Protein AF-A0AAJ2NTE1-F1 (afdb_monomer)

Structure (mmCIF, N/CA/C/O backbone):
data_AF-A0AAJ2NTE1-F1
#
_entry.id   AF-A0AAJ2NTE1-F1
#
loop_
_atom_site.group_PDB
_atom_site.id
_atom_site.type_symbol
_atom_site.label_atom_id
_atom_site.label_alt_id
_atom_site.label_comp_id
_atom_site.label_asym_id
_atom_site.label_entity_id
_atom_site.label_seq_id
_atom_site.pdbx_PDB_ins_code
_atom_site.Cartn_x
_atom_site.Cartn_y
_atom_site.Cartn_z
_atom_site.occupancy
_atom_site.B_iso_or_equiv
_atom_site.auth_seq_id
_atom_site.auth_comp_id
_atom_site.auth_asym_id
_atom_site.auth_atom_id
_atom_site.pdbx_PDB_model_num
ATOM 1 N N . PRO A 1 1 ? 3.882 5.492 -11.656 1.00 68.38 1 PRO A N 1
ATOM 2 C CA . PRO A 1 1 ? 3.237 6.382 -10.665 1.00 68.38 1 PRO A CA 1
ATOM 3 C C . PRO A 1 1 ? 3.029 5.577 -9.387 1.00 68.38 1 PRO A C 1
ATOM 5 O O . PRO A 1 1 ? 2.620 4.421 -9.471 1.00 68.38 1 PRO A O 1
ATOM 8 N N . LEU A 1 2 ? 3.390 6.145 -8.247 1.00 75.12 2 LEU A N 1
ATOM 9 C CA . LEU A 1 2 ? 3.124 5.593 -6.927 1.00 75.12 2 LEU A CA 1
ATOM 10 C C . LEU A 1 2 ? 2.120 6.527 -6.257 1.00 75.12 2 LEU A C 1
ATOM 12 O O . LEU A 1 2 ? 2.389 7.720 -6.173 1.00 75.12 2 LEU A O 1
ATOM 16 N N . GLY A 1 3 ? 0.995 5.980 -5.813 1.00 83.06 3 GLY A N 1
ATOM 17 C CA . GLY A 1 3 ? -0.028 6.699 -5.065 1.00 83.06 3 GLY A CA 1
ATOM 18 C C . GLY A 1 3 ? -0.266 6.007 -3.732 1.00 83.06 3 GLY A C 1
ATOM 19 O O . GLY A 1 3 ? -0.342 4.778 -3.686 1.00 83.06 3 GLY A O 1
ATOM 20 N N . ILE A 1 4 ? -0.350 6.785 -2.664 1.00 86.75 4 ILE A N 1
ATOM 21 C CA . ILE A 1 4 ? -0.753 6.348 -1.328 1.00 86.75 4 ILE A CA 1
ATOM 22 C C . ILE A 1 4 ? -1.820 7.335 -0.871 1.00 86.75 4 IL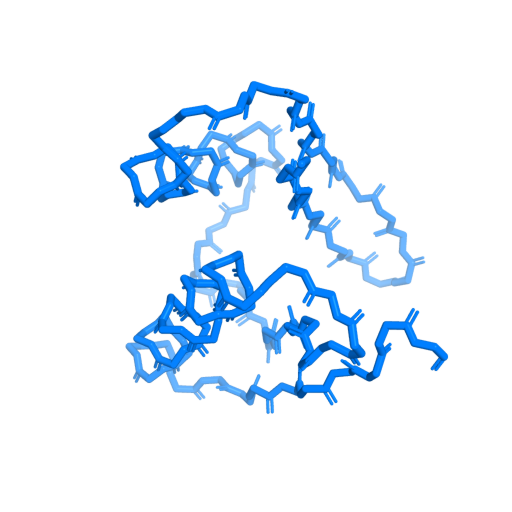E A C 1
ATOM 24 O O . ILE A 1 4 ? -1.660 8.532 -1.078 1.00 86.75 4 ILE A O 1
ATOM 28 N N . ALA A 1 5 ? -2.892 6.849 -0.263 1.00 88.25 5 ALA A N 1
ATOM 29 C CA . ALA A 1 5 ? -3.925 7.697 0.310 1.00 88.25 5 ALA A CA 1
ATOM 30 C C . ALA A 1 5 ? -4.296 7.175 1.695 1.00 88.25 5 ALA A C 1
ATOM 32 O O . ALA A 1 5 ? -4.310 5.962 1.923 1.00 88.25 5 ALA A O 1
ATOM 33 N N . LEU A 1 6 ? -4.590 8.099 2.601 1.00 88.00 6 LEU A N 1
ATOM 34 C CA . LEU A 1 6 ? -5.118 7.822 3.922 1.00 88.00 6 LEU A CA 1
ATOM 35 C C . LEU A 1 6 ? -6.588 8.241 3.935 1.00 88.00 6 LEU A C 1
ATOM 37 O O . LEU A 1 6 ? -6.921 9.386 3.629 1.00 88.00 6 LEU A O 1
ATOM 41 N N . LEU A 1 7 ? -7.461 7.286 4.251 1.00 88.38 7 LEU A N 1
ATOM 42 C CA . LEU A 1 7 ? -8.899 7.501 4.330 1.00 88.38 7 LEU A CA 1
ATOM 43 C C . LEU A 1 7 ? -9.365 7.405 5.779 1.00 88.38 7 LEU A C 1
ATOM 45 O O . LEU A 1 7 ? -9.021 6.457 6.486 1.00 88.38 7 LEU A O 1
ATOM 49 N N . GLU A 1 8 ? -10.214 8.341 6.182 1.00 86.56 8 GLU A N 1
ATOM 50 C CA . GLU A 1 8 ? -10.892 8.355 7.471 1.00 86.56 8 GLU A CA 1
ATOM 51 C C . GLU A 1 8 ? -12.384 8.613 7.250 1.00 86.56 8 GLU A C 1
ATOM 53 O O . GLU A 1 8 ? -12.761 9.614 6.650 1.00 86.56 8 GLU A O 1
ATOM 58 N N . LYS A 1 9 ? -13.245 7.699 7.726 1.00 79.62 9 LYS A N 1
ATOM 59 C CA . LYS A 1 9 ? -14.717 7.836 7.674 1.00 79.62 9 LYS A CA 1
ATOM 60 C C . LYS A 1 9 ? -15.251 8.280 6.298 1.00 79.62 9 LYS A C 1
ATOM 62 O O . LYS A 1 9 ? -16.139 9.122 6.226 1.00 79.62 9 LYS A O 1
ATOM 67 N N . ASP A 1 10 ? -14.708 7.692 5.231 1.00 80.31 10 ASP A N 1
ATOM 68 C CA . ASP A 1 10 ? -15.079 7.955 3.829 1.00 80.31 10 ASP A CA 1
ATOM 69 C C . ASP A 1 10 ? -14.537 9.265 3.217 1.00 80.31 10 ASP A C 1
ATOM 71 O O . ASP A 1 10 ? -14.839 9.588 2.070 1.00 80.31 10 ASP A O 1
ATOM 75 N N . GLN A 1 11 ? -13.674 9.996 3.931 1.00 85.00 11 GLN A N 1
ATOM 76 C CA . GLN A 1 11 ? -12.917 11.128 3.388 1.00 85.00 11 GLN A CA 1
ATOM 77 C C . GLN A 1 11 ? -11.437 10.794 3.233 1.00 85.00 11 GLN A C 1
ATOM 79 O O . GLN A 1 11 ? -10.830 10.148 4.086 1.00 85.00 11 GLN A O 1
ATOM 84 N N . VAL A 1 12 ? -10.838 11.273 2.143 1.00 87.88 12 VAL A N 1
ATOM 85 C CA . VAL A 1 12 ? -9.385 11.246 1.957 1.00 87.88 12 VAL A CA 1
ATOM 86 C C . VAL A 1 12 ? -8.795 12.387 2.781 1.00 87.88 12 VAL A C 1
ATOM 88 O O . VAL A 1 12 ? -8.959 13.552 2.430 1.00 87.88 12 VAL A O 1
ATOM 91 N N . ILE A 1 13 ? -8.131 12.049 3.886 1.00 89.44 13 ILE A N 1
ATOM 92 C CA . ILE A 1 13 ? -7.482 13.028 4.774 1.00 89.44 13 ILE A CA 1
ATOM 93 C C . ILE A 1 13 ? -6.073 13.394 4.307 1.00 89.44 13 ILE A C 1
ATOM 95 O O . ILE A 1 13 ? -5.540 14.431 4.690 1.00 89.44 13 ILE A O 1
ATOM 99 N N . GLY A 1 14 ? -5.486 12.570 3.442 1.00 86.88 14 GLY A N 1
ATOM 100 C CA . GLY A 1 14 ? -4.220 12.869 2.801 1.00 86.88 14 GLY A CA 1
ATOM 101 C C . GLY A 1 14 ? -3.950 11.925 1.644 1.00 86.88 14 GLY A C 1
ATOM 102 O O . GLY A 1 14 ? -4.296 10.743 1.686 1.00 86.88 14 GLY A O 1
ATOM 103 N N . GLU A 1 15 ? -3.283 12.436 0.619 1.00 87.81 15 GLU A N 1
ATOM 104 C CA . GLU A 1 15 ? -2.768 11.628 -0.474 1.00 87.81 15 GLU A CA 1
ATOM 105 C C . GLU A 1 15 ? -1.349 12.042 -0.846 1.00 87.81 15 GLU A C 1
ATOM 107 O O . GLU A 1 15 ? -0.958 13.206 -0.783 1.00 87.81 15 GLU A O 1
ATOM 112 N N . TYR A 1 16 ? -0.566 11.054 -1.250 1.00 84.81 16 TYR A N 1
ATOM 113 C CA . TYR A 1 16 ? 0.777 11.226 -1.754 1.00 84.81 16 TYR A CA 1
ATOM 114 C C . TYR A 1 16 ? 0.885 10.539 -3.106 1.00 84.81 16 TYR A C 1
ATOM 116 O O . TYR A 1 16 ? 0.861 9.309 -3.204 1.00 84.81 16 TYR A O 1
ATOM 124 N N . ILE A 1 17 ? 1.036 11.34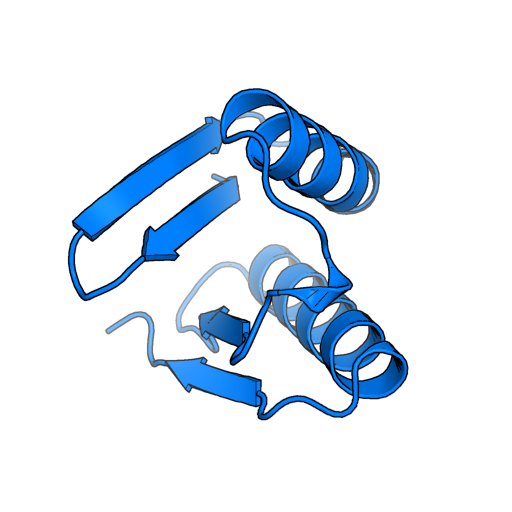0 -4.159 1.00 83.50 17 ILE A N 1
ATOM 125 C CA . ILE A 1 17 ? 1.177 10.859 -5.530 1.00 83.50 17 ILE A CA 1
ATOM 126 C C . ILE A 1 17 ? 2.538 11.292 -6.061 1.00 83.50 17 ILE A C 1
ATOM 128 O O . ILE A 1 17 ? 2.879 12.471 -6.096 1.00 83.50 17 ILE A O 1
ATOM 132 N N . THR A 1 18 ? 3.324 10.328 -6.530 1.00 78.88 18 THR A N 1
ATOM 133 C CA . THR A 1 18 ? 4.599 10.592 -7.191 1.00 78.88 18 THR A CA 1
ATOM 134 C C . THR A 1 18 ? 4.690 9.905 -8.548 1.00 78.88 18 THR A C 1
ATOM 136 O O . THR A 1 18 ? 4.441 8.708 -8.711 1.00 78.88 18 THR A O 1
ATOM 139 N N . ASN A 1 19 ? 5.105 10.675 -9.552 1.00 73.62 19 ASN A N 1
ATOM 140 C CA . ASN A 1 19 ? 5.302 10.205 -10.925 1.00 73.62 19 ASN A CA 1
ATOM 141 C C . ASN A 1 19 ? 6.747 9.779 -11.220 1.00 73.62 19 ASN A C 1
ATOM 143 O O . ASN A 1 19 ? 7.090 9.465 -12.361 1.00 73.62 19 ASN A O 1
ATOM 147 N N . LEU A 1 20 ? 7.602 9.727 -10.197 1.00 68.31 20 LEU A N 1
ATOM 148 C CA . LEU A 1 20 ? 8.995 9.318 -10.344 1.00 68.31 20 LEU A CA 1
ATOM 149 C C . LEU A 1 20 ? 9.087 7.855 -10.788 1.00 68.31 20 LEU A C 1
ATOM 151 O O . LEU A 1 20 ? 8.545 6.976 -10.139 1.00 68.31 20 LEU A O 1
ATOM 155 N N . LYS A 1 21 ? 9.808 7.575 -11.878 1.00 59.53 21 LYS A N 1
ATOM 156 C CA . LYS A 1 21 ? 9.928 6.224 -12.468 1.00 59.53 21 LYS A CA 1
ATOM 157 C C . LYS A 1 21 ? 10.897 5.277 -11.729 1.00 59.53 21 LYS A C 1
ATOM 159 O O . LYS A 1 21 ? 11.060 4.139 -12.158 1.00 59.53 21 LYS A O 1
ATOM 164 N N . LYS A 1 22 ? 11.584 5.724 -10.667 1.00 61.75 22 LYS A N 1
ATOM 165 C CA . LYS A 1 22 ? 12.654 4.969 -9.978 1.00 61.75 22 LYS A CA 1
ATOM 166 C C . LYS A 1 22 ? 12.476 4.972 -8.452 1.00 61.75 22 LYS A C 1
ATOM 168 O O . LYS A 1 22 ? 11.986 5.943 -7.883 1.00 61.75 22 LYS A O 1
ATOM 173 N N . ASN A 1 23 ? 12.938 3.901 -7.800 1.00 64.12 23 ASN A N 1
ATOM 174 C CA . ASN A 1 23 ? 13.035 3.725 -6.337 1.00 64.12 23 ASN A CA 1
ATOM 175 C C . ASN A 1 23 ? 11.703 3.660 -5.562 1.00 64.12 23 ASN A C 1
ATOM 177 O O . ASN A 1 23 ? 11.653 4.023 -4.387 1.00 64.12 23 ASN A O 1
ATOM 181 N N . HIS A 1 24 ? 10.631 3.157 -6.181 1.00 66.31 24 HIS A N 1
ATOM 182 C CA . HIS A 1 24 ? 9.333 2.986 -5.513 1.00 66.31 24 HIS A CA 1
ATOM 183 C C . HIS A 1 24 ? 9.395 2.123 -4.243 1.00 66.31 24 HIS A C 1
ATOM 185 O O . HIS A 1 24 ? 8.717 2.436 -3.271 1.00 66.31 24 HIS A O 1
ATOM 191 N N . SER A 1 25 ? 10.231 1.080 -4.224 1.00 65.56 25 SER A N 1
ATOM 192 C CA . SER A 1 25 ? 10.377 0.175 -3.076 1.00 65.56 25 SER A CA 1
ATOM 193 C C . SER A 1 25 ? 10.931 0.862 -1.826 1.00 65.56 25 SER A C 1
ATOM 195 O O . SER A 1 25 ? 10.494 0.561 -0.724 1.00 65.56 25 SER A O 1
ATOM 197 N N . ILE A 1 26 ? 11.865 1.801 -1.996 1.00 71.25 26 ILE A N 1
ATOM 198 C CA . ILE A 1 26 ? 12.540 2.485 -0.882 1.00 71.25 26 ILE A CA 1
ATOM 199 C C . ILE A 1 26 ? 11.717 3.688 -0.406 1.00 71.25 26 ILE A C 1
ATOM 201 O O . ILE A 1 26 ? 11.767 4.052 0.762 1.00 71.25 26 ILE A O 1
ATOM 205 N N . ARG A 1 27 ? 10.945 4.309 -1.305 1.00 76.88 27 ARG A N 1
ATOM 206 C CA . ARG A 1 27 ? 10.182 5.530 -1.007 1.00 76.88 27 ARG A CA 1
ATOM 207 C C . ARG A 1 27 ? 8.803 5.276 -0.409 1.00 76.88 27 ARG A C 1
ATOM 209 O O . ARG A 1 27 ? 8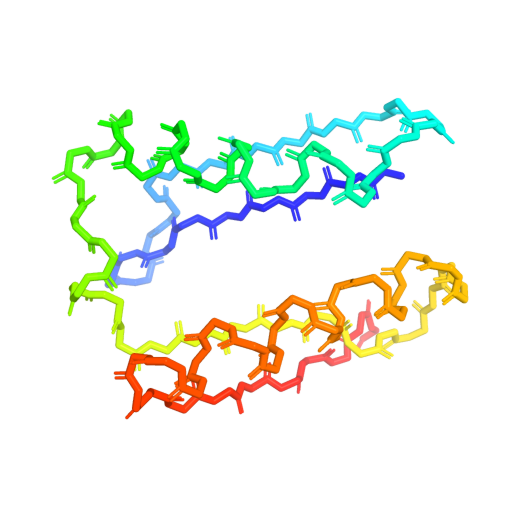.286 6.179 0.234 1.00 76.88 27 ARG A O 1
ATOM 216 N N . ILE A 1 28 ? 8.220 4.089 -0.597 1.00 79.69 28 ILE A N 1
ATOM 217 C CA . ILE A 1 28 ? 6.866 3.800 -0.103 1.00 79.69 28 ILE A CA 1
ATOM 218 C C . ILE A 1 28 ? 6.776 3.944 1.417 1.00 79.69 28 ILE A C 1
ATOM 220 O O . ILE A 1 28 ? 5.880 4.620 1.899 1.00 79.69 28 ILE A O 1
ATOM 224 N N . MET A 1 29 ? 7.699 3.333 2.164 1.00 82.56 29 MET A N 1
ATOM 225 C CA . MET A 1 29 ? 7.615 3.298 3.626 1.00 82.56 29 MET A CA 1
ATOM 226 C C . MET A 1 29 ? 7.806 4.694 4.238 1.00 82.56 29 MET A C 1
ATOM 228 O O . MET A 1 29 ? 6.957 5.088 5.035 1.00 82.56 29 MET A O 1
ATOM 232 N N . PRO A 1 30 ? 8.820 5.487 3.824 1.00 85.62 30 PRO A N 1
ATOM 233 C CA . PRO A 1 30 ? 8.924 6.882 4.237 1.00 85.62 30 PRO A CA 1
ATOM 234 C C . PRO A 1 30 ? 7.704 7.713 3.840 1.00 85.62 30 PRO A C 1
ATOM 236 O O . PRO A 1 30 ? 7.232 8.494 4.649 1.00 85.62 30 PRO A O 1
ATOM 239 N N . ALA A 1 31 ? 7.156 7.529 2.633 1.00 84.88 31 ALA A N 1
ATOM 240 C CA . ALA A 1 31 ? 5.979 8.278 2.196 1.00 84.88 31 ALA A CA 1
ATOM 241 C C . ALA A 1 31 ? 4.733 7.951 3.031 1.00 84.88 31 ALA A C 1
ATOM 243 O O . ALA A 1 31 ? 3.986 8.861 3.367 1.00 84.88 31 ALA A O 1
ATOM 244 N N . ILE A 1 32 ? 4.529 6.681 3.408 1.00 84.50 32 ILE A N 1
ATOM 245 C CA . ILE A 1 32 ? 3.469 6.291 4.349 1.00 84.50 32 ILE A CA 1
ATOM 246 C C . ILE A 1 32 ? 3.703 6.981 5.694 1.00 84.50 32 ILE A C 1
ATOM 248 O O . ILE A 1 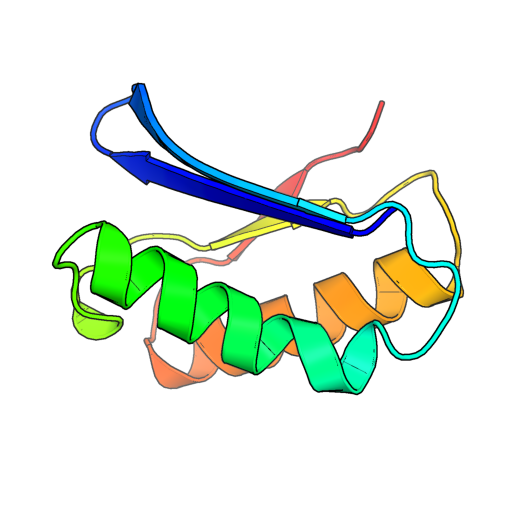32 ? 2.790 7.601 6.220 1.00 84.50 32 ILE A O 1
ATOM 252 N N . GLN A 1 33 ? 4.921 6.910 6.236 1.00 85.06 33 GLN A N 1
ATOM 253 C CA . GLN A 1 33 ? 5.239 7.508 7.532 1.00 85.06 33 GLN A CA 1
ATOM 254 C C . GLN A 1 33 ? 5.030 9.028 7.537 1.00 85.06 33 GLN A C 1
ATOM 256 O O . GLN A 1 33 ? 4.437 9.546 8.477 1.00 85.06 33 GLN A O 1
ATOM 261 N N . THR A 1 34 ? 5.478 9.727 6.492 1.00 87.12 34 THR A N 1
ATOM 262 C CA . THR A 1 34 ? 5.258 11.168 6.324 1.00 87.12 34 THR A CA 1
ATOM 263 C C . THR A 1 34 ? 3.773 11.482 6.211 1.00 87.12 34 THR A C 1
ATOM 265 O O . THR A 1 34 ? 3.297 12.318 6.958 1.00 87.12 34 THR A O 1
ATOM 268 N N . LEU A 1 35 ? 3.022 10.759 5.373 1.00 87.81 35 LEU A N 1
ATOM 269 C CA . LEU A 1 35 ? 1.583 10.981 5.222 1.00 87.81 35 LEU A CA 1
ATOM 270 C C . LEU A 1 35 ? 0.832 10.786 6.547 1.00 87.81 35 LEU A C 1
ATOM 272 O O . LEU A 1 35 ? -0.045 11.569 6.888 1.00 87.81 35 LEU A O 1
ATOM 276 N N . MET A 1 36 ? 1.184 9.751 7.309 1.00 86.75 36 MET A N 1
ATOM 277 C CA . MET A 1 36 ? 0.581 9.508 8.619 1.00 86.75 36 MET A CA 1
ATOM 278 C C . MET A 1 36 ? 0.950 10.590 9.637 1.00 86.75 36 MET A C 1
ATOM 280 O O . MET A 1 36 ? 0.090 11.002 10.409 1.00 86.75 36 MET A O 1
ATOM 284 N N . ALA A 1 37 ? 2.198 11.066 9.621 1.00 88.25 37 ALA A N 1
ATOM 285 C CA . ALA A 1 37 ? 2.643 12.159 10.480 1.00 88.25 37 ALA A CA 1
ATOM 286 C C . ALA A 1 37 ? 1.947 13.484 10.131 1.00 88.25 37 ALA A C 1
ATOM 288 O O . ALA A 1 37 ? 1.478 14.166 11.036 1.00 88.25 37 ALA A O 1
ATOM 289 N N . ASP A 1 38 ? 1.822 13.804 8.840 1.00 88.19 38 ASP A N 1
ATOM 290 C CA . ASP A 1 38 ? 1.137 15.003 8.341 1.00 88.19 38 ASP A CA 1
ATOM 291 C C . ASP A 1 38 ? -0.359 14.989 8.690 1.00 88.19 38 ASP A C 1
ATOM 293 O O . ASP A 1 38 ? -0.954 16.032 8.945 1.00 88.19 38 ASP A O 1
ATOM 297 N N . CYS A 1 39 ? -0.970 13.802 8.735 1.00 86.94 39 CYS A N 1
ATOM 298 C CA . CYS A 1 39 ? -2.352 13.618 9.171 1.00 86.94 39 CYS A CA 1
ATOM 299 C C . CYS A 1 39 ? -2.509 13.461 10.695 1.00 86.94 39 CYS A C 1
ATOM 301 O O . CYS A 1 39 ? -3.627 13.223 11.151 1.00 86.94 39 CYS A O 1
ATOM 303 N N . GLU A 1 40 ? -1.426 13.547 11.475 1.00 87.12 40 GLU A N 1
ATOM 304 C CA . GLU A 1 40 ? -1.421 13.326 12.929 1.00 87.12 40 GLU A CA 1
ATOM 305 C C . GLU A 1 40 ? -2.112 12.004 13.330 1.00 87.12 40 GLU A C 1
ATOM 307 O O . GLU A 1 40 ? -2.945 11.949 14.242 1.00 87.12 40 GLU A O 1
ATOM 312 N N . ARG A 1 41 ? -1.802 10.921 12.607 1.00 86.19 41 ARG A N 1
ATOM 313 C CA . ARG A 1 41 ? -2.343 9.575 12.851 1.00 86.19 41 ARG A CA 1
ATOM 314 C C . ARG A 1 41 ? -1.251 8.579 13.186 1.00 86.19 41 ARG A C 1
ATOM 316 O O . ARG A 1 41 ? -0.161 8.584 12.610 1.00 86.19 41 ARG A O 1
ATOM 323 N N . SER A 1 42 ? -1.570 7.664 14.092 1.00 85.06 42 SER A N 1
ATOM 324 C CA . SER A 1 42 ? -0.673 6.568 14.452 1.00 85.06 42 SER A CA 1
ATOM 325 C C . SER A 1 42 ? -0.897 5.351 13.545 1.00 85.06 42 SER A C 1
ATOM 327 O O . SER A 1 42 ? -2.043 5.019 13.242 1.00 85.06 42 SER A O 1
ATOM 329 N N . PRO A 1 43 ? 0.155 4.600 13.159 1.00 79.31 43 PRO A N 1
ATOM 330 C CA . PRO A 1 43 ? 0.017 3.301 12.488 1.00 79.31 43 PRO A CA 1
ATOM 331 C C . PRO A 1 43 ? -0.926 2.330 13.207 1.00 79.31 43 PRO A C 1
ATOM 333 O O . PRO A 1 43 ? -1.570 1.515 12.556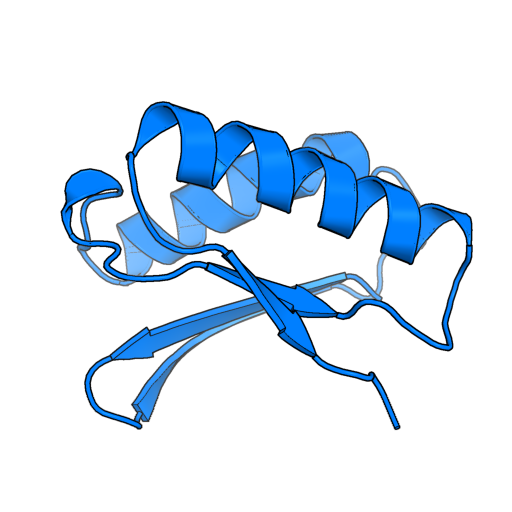 1.00 79.31 43 PRO A O 1
ATOM 336 N N . ALA A 1 44 ? -1.033 2.432 14.534 1.00 81.88 44 ALA A N 1
ATOM 337 C CA . ALA A 1 44 ? -1.924 1.603 15.345 1.00 81.88 44 ALA A CA 1
ATOM 338 C C . ALA A 1 44 ? -3.418 1.943 15.179 1.00 81.88 44 ALA A C 1
ATOM 340 O O . ALA A 1 44 ? -4.267 1.125 15.516 1.00 81.88 44 ALA A O 1
ATOM 341 N N . GLU A 1 45 ? -3.746 3.129 14.663 1.00 83.81 45 GLU A N 1
ATOM 342 C CA . GLU A 1 45 ? -5.126 3.562 14.401 1.00 83.81 45 GLU A CA 1
ATOM 343 C C . GLU A 1 45 ? -5.634 3.078 13.038 1.00 83.81 45 GLU A C 1
ATOM 345 O O . GLU A 1 45 ? -6.824 3.189 12.732 1.00 83.81 45 GLU A O 1
ATOM 350 N N . LEU A 1 46 ? -4.748 2.516 12.207 1.00 84.94 46 LEU A N 1
ATOM 351 C CA . LEU A 1 46 ? -5.148 1.890 10.957 1.00 84.94 46 LEU A CA 1
ATOM 352 C C . LEU A 1 46 ? -6.043 0.698 11.268 1.00 84.94 46 LEU A C 1
ATOM 354 O O . LEU A 1 46 ? -5.658 -0.206 11.994 1.00 84.94 46 LEU A O 1
ATOM 358 N N . THR A 1 47 ? -7.226 0.675 10.667 1.00 86.12 47 THR A N 1
ATOM 359 C CA . THR A 1 47 ? -8.195 -0.418 10.832 1.00 86.12 47 THR A CA 1
ATOM 360 C C . THR A 1 47 ? -8.178 -1.391 9.662 1.00 86.12 47 THR A C 1
ATOM 362 O O . THR A 1 47 ? -8.665 -2.515 9.773 1.00 86.12 47 THR A O 1
ATOM 365 N N . LYS A 1 48 ? -7.649 -0.965 8.511 1.00 86.75 48 LYS A N 1
ATOM 366 C CA . LYS A 1 48 ? -7.680 -1.719 7.261 1.00 86.75 48 LYS A CA 1
ATOM 367 C C . LYS A 1 48 ? -6.619 -1.198 6.304 1.00 86.75 48 LYS A C 1
ATOM 369 O O . LYS A 1 48 ? -6.384 0.004 6.233 1.00 86.75 48 LYS A O 1
ATOM 374 N N . ILE A 1 49 ? -6.025 -2.096 5.525 1.00 87.81 49 ILE A N 1
ATOM 375 C CA . ILE A 1 49 ? -5.119 -1.735 4.430 1.00 87.81 49 ILE A CA 1
ATOM 376 C C . ILE A 1 49 ? -5.761 -2.139 3.113 1.00 87.81 49 ILE A C 1
ATOM 378 O O . ILE A 1 49 ? -6.266 -3.254 2.970 1.00 87.81 49 ILE A O 1
ATOM 382 N N . VAL A 1 50 ? -5.732 -1.230 2.141 1.00 87.94 50 VAL A N 1
ATOM 383 C CA . VAL A 1 50 ? -6.256 -1.464 0.796 1.00 87.94 50 VAL A CA 1
ATOM 384 C C . VAL A 1 50 ? -5.112 -1.391 -0.204 1.00 87.94 50 VAL A C 1
ATOM 386 O O . VAL A 1 50 ? -4.312 -0.460 -0.174 1.00 87.94 50 VAL A O 1
ATOM 389 N N . VAL A 1 51 ? -5.018 -2.384 -1.087 1.00 87.44 51 VAL A N 1
ATOM 390 C CA . VAL A 1 51 ? -3.973 -2.446 -2.112 1.00 87.44 51 VAL A CA 1
ATOM 391 C C . VAL A 1 51 ? -4.559 -2.754 -3.478 1.00 87.44 51 VAL A C 1
ATOM 393 O O . VAL A 1 51 ? -5.415 -3.622 -3.628 1.00 87.44 51 VAL A O 1
ATOM 396 N N . ALA A 1 52 ? -4.056 -2.071 -4.499 1.00 84.62 52 ALA A N 1
ATOM 397 C CA . ALA A 1 52 ? -4.364 -2.387 -5.882 1.00 84.62 52 ALA A CA 1
ATOM 398 C C . ALA A 1 52 ? -3.688 -3.708 -6.297 1.00 84.62 52 ALA A C 1
ATOM 400 O O . ALA A 1 52 ? -2.459 -3.819 -6.298 1.00 84.62 52 ALA A O 1
ATOM 401 N N . LYS A 1 53 ? -4.483 -4.7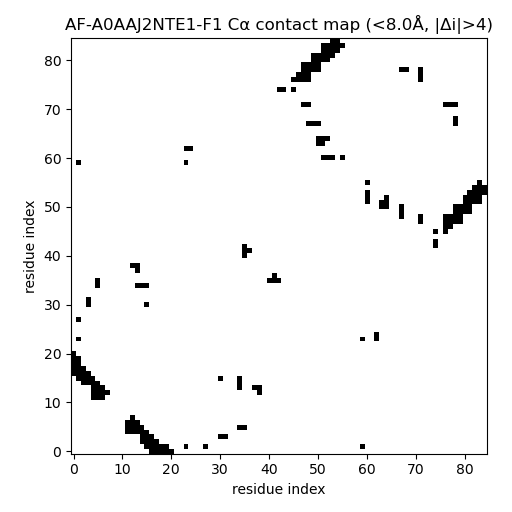11 -6.683 1.00 80.19 53 LYS A N 1
ATOM 402 C CA . LYS A 1 53 ? -4.010 -6.007 -7.205 1.00 80.19 53 LYS A CA 1
ATOM 403 C C . LYS A 1 53 ? -3.708 -5.963 -8.716 1.00 80.19 53 LYS A C 1
ATOM 405 O O . LYS A 1 53 ? -3.193 -6.934 -9.266 1.00 80.19 53 LYS A O 1
ATOM 410 N N . GLY A 1 54 ? -3.967 -4.838 -9.381 1.00 78.69 54 GLY A N 1
ATOM 411 C CA . GLY A 1 54 ? -3.863 -4.683 -10.834 1.00 78.69 54 GLY A CA 1
ATOM 412 C C . GLY A 1 54 ? -5.217 -4.842 -11.540 1.00 78.69 54 GLY A C 1
ATOM 413 O O . GLY A 1 54 ? -6.230 -4.991 -10.857 1.00 78.69 54 GLY A O 1
ATOM 414 N N . PRO A 1 55 ? -5.256 -4.806 -12.887 1.00 73.56 55 PRO A N 1
ATOM 415 C CA . PRO A 1 55 ? -4.114 -4.842 -13.808 1.00 73.56 55 PRO A CA 1
ATOM 416 C C . PRO A 1 55 ? -3.284 -3.548 -13.796 1.00 73.56 55 PRO A C 1
ATOM 418 O O . PRO A 1 55 ? -3.796 -2.458 -13.575 1.00 73.56 55 PRO A O 1
ATOM 421 N N . GLY A 1 56 ? -1.971 -3.668 -13.992 1.00 75.38 56 GLY A N 1
ATOM 422 C CA . GLY A 1 56 ? -1.040 -2.541 -13.908 1.00 75.38 56 GLY A CA 1
ATOM 423 C C . GLY A 1 56 ? 0.416 -2.981 -14.057 1.00 75.38 56 GLY A C 1
ATOM 424 O O . GLY A 1 56 ? 0.700 -4.108 -14.456 1.00 75.38 56 GLY A O 1
ATOM 425 N N . SER A 1 57 ? 1.360 -2.096 -13.725 1.00 76.00 57 SER A N 1
ATOM 426 C CA . SER A 1 57 ? 2.796 -2.407 -13.785 1.00 76.00 57 SER A CA 1
ATOM 427 C C . SER A 1 57 ? 3.143 -3.618 -12.909 1.00 76.00 57 SER A C 1
ATOM 429 O O . SER A 1 57 ? 2.972 -3.554 -11.693 1.00 76.00 57 SER A O 1
ATOM 431 N N . TYR A 1 58 ? 3.683 -4.689 -13.505 1.00 77.94 58 TYR A N 1
ATOM 432 C CA . TYR A 1 58 ? 4.072 -5.919 -12.795 1.00 77.94 58 TYR A CA 1
ATOM 433 C C . TYR A 1 58 ? 4.958 -5.631 -11.572 1.00 77.94 58 TYR A C 1
ATOM 435 O O . TYR A 1 58 ? 4.703 -6.120 -10.470 1.00 77.94 58 TYR A O 1
ATOM 443 N N . THR A 1 59 ? 5.961 -4.766 -11.742 1.00 78.19 59 THR A N 1
ATOM 444 C CA . THR A 1 59 ? 6.863 -4.347 -10.663 1.00 78.19 59 THR A CA 1
ATOM 445 C C . THR A 1 59 ? 6.131 -3.532 -9.596 1.00 78.19 59 THR A C 1
ATOM 447 O O . THR A 1 59 ? 6.314 -3.778 -8.407 1.00 78.19 59 THR A O 1
ATOM 450 N N . GLY A 1 60 ? 5.274 -2.589 -10.001 1.00 76.31 60 GLY A N 1
ATOM 451 C CA . GLY A 1 60 ? 4.524 -1.736 -9.074 1.00 76.31 60 GLY A CA 1
ATOM 452 C C . GLY A 1 60 ? 3.526 -2.521 -8.222 1.00 76.31 60 GLY A C 1
ATOM 453 O O . GLY A 1 60 ? 3.512 -2.371 -7.002 1.00 76.31 60 GLY A O 1
ATOM 454 N N . VAL A 1 61 ? 2.758 -3.418 -8.848 1.00 80.50 61 VAL A N 1
ATOM 455 C CA . VAL A 1 61 ? 1.781 -4.278 -8.165 1.00 80.50 61 VAL A CA 1
ATOM 456 C C . VAL A 1 61 ? 2.484 -5.200 -7.171 1.00 80.50 61 VAL A C 1
ATOM 458 O O . VAL A 1 61 ? 2.048 -5.311 -6.029 1.00 80.50 61 VAL A O 1
ATOM 461 N N . ARG A 1 62 ? 3.613 -5.821 -7.542 1.00 81.31 62 ARG A N 1
ATOM 462 C CA . ARG A 1 62 ? 4.363 -6.679 -6.609 1.00 81.31 62 ARG A CA 1
ATOM 463 C C . ARG A 1 62 ? 4.935 -5.914 -5.420 1.00 81.31 62 ARG A C 1
ATOM 465 O O . ARG A 1 62 ? 4.887 -6.439 -4.309 1.00 81.31 62 ARG A O 1
ATOM 472 N N . ILE A 1 63 ? 5.461 -4.705 -5.631 1.00 80.44 63 ILE A N 1
ATOM 473 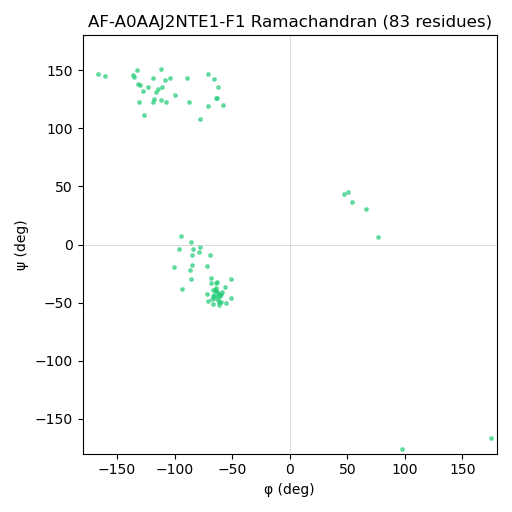C CA .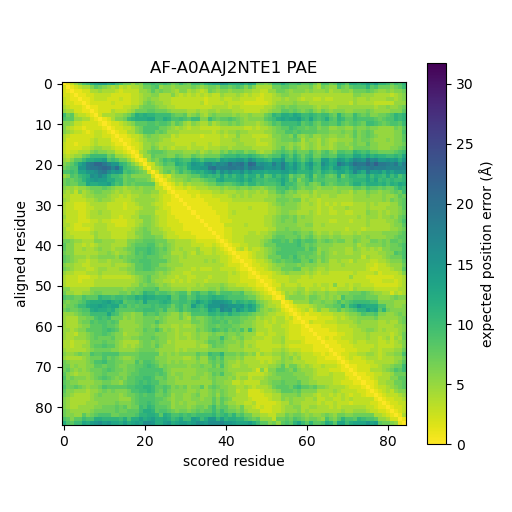 ILE A 1 63 ? 5.943 -3.850 -4.535 1.00 80.44 63 ILE A CA 1
ATOM 474 C C . ILE A 1 63 ? 4.771 -3.516 -3.605 1.00 80.44 63 ILE A C 1
ATOM 476 O O . ILE A 1 63 ? 4.850 -3.804 -2.413 1.00 80.44 63 ILE A O 1
ATOM 480 N N . GLY A 1 64 ? 3.661 -3.013 -4.156 1.00 80.56 64 GLY A N 1
ATOM 481 C CA . GLY A 1 64 ? 2.462 -2.670 -3.388 1.00 80.56 64 GLY A CA 1
ATOM 482 C C . GLY A 1 64 ? 1.937 -3.848 -2.567 1.00 80.56 64 GLY A C 1
ATOM 483 O O . GLY A 1 64 ? 1.775 -3.727 -1.359 1.00 80.56 64 GLY A O 1
ATOM 484 N N . VAL A 1 65 ? 1.761 -5.017 -3.189 1.00 83.31 65 VAL A N 1
ATOM 485 C CA . VAL A 1 65 ? 1.284 -6.237 -2.513 1.00 83.31 65 VAL A CA 1
ATOM 486 C C . VAL A 1 65 ? 2.265 -6.735 -1.448 1.00 83.31 65 VAL A C 1
ATOM 488 O O . VAL A 1 65 ? 1.827 -7.278 -0.439 1.00 83.31 65 VAL A O 1
ATOM 491 N N . THR A 1 66 ? 3.576 -6.562 -1.636 1.00 84.25 66 THR A N 1
ATOM 492 C CA . THR A 1 66 ? 4.573 -6.967 -0.629 1.00 84.25 66 THR A CA 1
ATOM 493 C C . THR A 1 66 ? 4.447 -6.113 0.631 1.00 84.25 66 THR A C 1
ATOM 495 O O . THR A 1 66 ? 4.272 -6.668 1.713 1.00 84.25 66 THR A O 1
ATOM 498 N N . ILE A 1 67 ? 4.441 -4.781 0.495 1.00 81.94 67 ILE A N 1
ATOM 499 C CA . ILE A 1 67 ? 4.245 -3.868 1.637 1.00 81.94 67 ILE A CA 1
ATOM 500 C C . ILE A 1 67 ? 2.875 -4.081 2.283 1.00 81.94 67 ILE A C 1
ATOM 502 O O . ILE A 1 67 ? 2.749 -4.157 3.506 1.00 81.94 67 ILE A O 1
ATOM 506 N N . ALA A 1 68 ? 1.848 -4.248 1.455 1.00 81.88 68 ALA A N 1
ATOM 507 C CA . ALA A 1 68 ? 0.498 -4.496 1.919 1.00 81.88 68 ALA A CA 1
ATOM 508 C C . ALA A 1 68 ? 0.322 -5.873 2.565 1.00 81.88 68 ALA A C 1
ATOM 510 O O . ALA A 1 68 ? -0.721 -6.107 3.142 1.00 81.88 68 ALA A O 1
ATOM 511 N N . LYS A 1 69 ? 1.294 -6.788 2.507 1.00 83.06 69 LYS A N 1
ATOM 512 C CA . LYS A 1 69 ? 1.287 -8.019 3.313 1.00 83.06 69 LYS A CA 1
ATOM 513 C C . LYS A 1 69 ? 2.050 -7.853 4.620 1.00 83.06 69 LYS A C 1
ATOM 515 O O . LYS A 1 69 ? 1.607 -8.368 5.638 1.00 83.06 69 LYS A O 1
ATOM 520 N N . THR A 1 70 ? 3.170 -7.135 4.606 1.00 83.69 70 THR A N 1
ATOM 521 C CA . THR A 1 70 ? 4.022 -6.966 5.791 1.00 83.69 70 THR A CA 1
ATOM 522 C C . THR A 1 70 ? 3.391 -6.051 6.837 1.00 83.69 70 THR A C 1
ATOM 524 O O . THR A 1 70 ? 3.429 -6.359 8.024 1.00 83.69 70 THR A O 1
ATOM 527 N N . LEU A 1 71 ? 2.783 -4.943 6.407 1.00 80.62 71 LEU A N 1
ATOM 528 C CA . LEU A 1 71 ? 2.235 -3.936 7.315 1.00 80.62 71 LEU A CA 1
ATOM 529 C C . LEU A 1 71 ? 0.966 -4.403 8.066 1.00 80.62 71 LEU A C 1
ATOM 531 O O . LEU A 1 71 ? 0.955 -4.308 9.293 1.00 80.62 71 LEU A O 1
ATOM 535 N N . PRO A 1 72 ? -0.066 -4.978 7.409 1.00 81.62 72 PRO A N 1
ATOM 536 C CA . PRO A 1 72 ? -1.241 -5.470 8.124 1.00 81.62 72 PRO A CA 1
ATOM 537 C C . PRO A 1 72 ? -0.931 -6.685 8.990 1.00 81.62 72 PRO A C 1
ATOM 539 O O . PRO A 1 72 ? -1.571 -6.859 10.019 1.00 81.62 72 PRO A O 1
ATOM 542 N N . TRP A 1 73 ? 0.059 -7.501 8.612 1.00 81.88 73 TRP A N 1
ATOM 543 C CA . TRP A 1 73 ? 0.512 -8.613 9.445 1.00 81.88 73 TRP A CA 1
ATOM 544 C C . T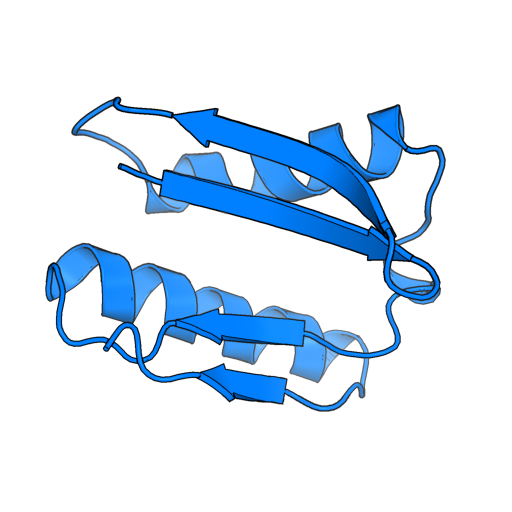RP A 1 73 ? 1.101 -8.121 10.771 1.00 81.88 73 TRP A C 1
ATOM 546 O O . TRP A 1 73 ? 0.782 -8.674 11.817 1.00 81.88 73 TRP A O 1
ATOM 556 N N . SER A 1 74 ? 1.877 -7.032 10.751 1.00 83.19 74 SER A N 1
ATOM 557 C CA . SER A 1 74 ? 2.393 -6.415 11.981 1.00 83.19 74 SER A CA 1
ATOM 558 C C . SER A 1 74 ? 1.294 -5.770 12.834 1.00 83.19 74 SER A C 1
ATOM 560 O O . SER A 1 74 ? 1.409 -5.747 14.056 1.00 83.19 74 SER A O 1
ATOM 562 N N . LEU A 1 75 ? 0.250 -5.229 12.202 1.00 83.00 75 LEU A N 1
ATOM 563 C CA . LEU A 1 75 ? -0.827 -4.485 12.867 1.00 83.00 75 LEU A CA 1
ATOM 564 C C . LEU A 1 75 ? -2.065 -5.342 13.186 1.00 83.00 75 LEU A C 1
ATOM 566 O O . LEU A 1 75 ? -2.993 -4.850 13.813 1.00 83.00 75 LEU A O 1
ATOM 570 N N . HIS A 1 76 ? -2.082 -6.616 12.783 1.00 82.81 76 HIS A N 1
ATOM 571 C CA . HIS A 1 76 ? -3.228 -7.528 12.909 1.00 82.81 76 HIS A CA 1
ATOM 572 C C . HIS A 1 76 ? -4.530 -6.988 12.286 1.00 82.81 76 HIS A C 1
ATOM 574 O O . HIS A 1 76 ? -5.624 -7.241 12.789 1.00 82.81 76 HIS A O 1
ATOM 580 N N . ILE A 1 77 ? -4.421 -6.271 11.165 1.00 87.00 77 ILE A N 1
ATOM 581 C CA . ILE A 1 77 ? -5.567 -5.646 10.488 1.00 87.00 77 ILE A CA 1
ATOM 582 C C . ILE A 1 77 ? -5.886 -6.291 9.138 1.00 87.00 77 ILE A C 1
ATOM 584 O O . ILE A 1 77 ? -4.992 -6.813 8.466 1.00 87.00 77 ILE A O 1
ATOM 588 N N . PRO A 1 78 ? -7.158 -6.260 8.702 1.00 86.44 78 PRO A N 1
ATOM 589 C CA . PRO A 1 78 ? -7.564 -6.822 7.424 1.00 86.44 78 PRO A CA 1
ATOM 590 C C . PRO A 1 78 ? -6.886 -6.125 6.237 1.00 86.44 78 PRO A C 1
ATOM 592 O O . PRO A 1 78 ? -6.852 -4.897 6.128 1.00 86.44 78 PRO A O 1
ATOM 595 N N . LEU A 1 79 ? -6.415 -6.944 5.297 1.00 86.06 79 LEU A N 1
ATOM 596 C CA . LEU A 1 79 ? -5.933 -6.526 3.985 1.00 86.06 79 LEU A CA 1
ATOM 597 C C . LEU A 1 79 ? -7.026 -6.755 2.940 1.00 86.06 79 LEU A C 1
ATOM 599 O O . LEU A 1 79 ? -7.530 -7.870 2.803 1.00 86.06 79 LEU A O 1
ATOM 603 N N . VAL A 1 80 ? -7.338 -5.734 2.146 1.00 86.94 80 VAL A N 1
ATOM 604 C CA . VAL A 1 80 ? -8.253 -5.846 1.008 1.00 86.94 80 VAL A CA 1
ATOM 605 C C . VAL A 1 80 ? -7.540 -5.506 -0.289 1.00 86.94 80 VAL A C 1
ATOM 607 O O . VAL A 1 80 ? -6.985 -4.426 -0.461 1.00 86.94 80 VAL A O 1
ATOM 610 N N . GLY A 1 81 ? -7.564 -6.459 -1.218 1.00 83.62 81 GLY A N 1
ATOM 611 C CA . GLY A 1 81 ? -7.111 -6.249 -2.584 1.00 83.62 81 GLY A CA 1
ATOM 612 C C . GLY A 1 81 ? -8.252 -5.719 -3.443 1.00 83.62 81 GLY A C 1
ATOM 613 O O . GLY A 1 81 ? -9.273 -6.390 -3.562 1.00 83.62 81 GLY A O 1
ATOM 614 N N . VAL A 1 82 ? -8.069 -4.558 -4.062 1.00 85.25 82 VAL A N 1
ATOM 615 C CA . VAL A 1 82 ? -9.001 -3.997 -5.048 1.00 85.25 82 VAL A CA 1
ATOM 616 C C . VAL A 1 82 ? -8.442 -4.162 -6.457 1.00 85.25 82 VAL A C 1
ATOM 618 O O . VAL A 1 82 ? -7.228 -4.087 -6.669 1.00 85.25 82 VAL A O 1
ATOM 621 N N . SER A 1 83 ? -9.324 -4.429 -7.420 1.00 81.31 83 SER A N 1
ATOM 622 C CA . SER A 1 83 ? -8.978 -4.348 -8.840 1.00 81.31 83 SER A CA 1
ATOM 623 C C . SER A 1 83 ? -8.679 -2.891 -9.195 1.00 81.31 83 SER A C 1
ATOM 625 O O . SER A 1 83 ? -9.312 -1.980 -8.671 1.00 81.31 83 SER A O 1
ATOM 627 N N . SER A 1 84 ? -7.690 -2.668 -10.056 1.00 73.00 84 SER A N 1
ATOM 628 C CA . SER A 1 84 ? -7.423 -1.347 -10.642 1.00 73.00 84 SER A CA 1
ATOM 629 C C . SER A 1 84 ? -8.372 -1.004 -11.797 1.00 73.00 84 SER A C 1
ATOM 631 O O . SER A 1 84 ? -8.294 0.107 -12.312 1.00 73.00 84 SER A O 1
ATOM 633 N N . LEU A 1 85 ? -9.207 -1.966 -12.210 1.00 56.06 85 LEU A N 1
ATOM 634 C CA . LEU A 1 85 ? -10.279 -1.841 -13.199 1.00 56.06 85 LEU A CA 1
ATOM 635 C C . LEU A 1 85 ? -11.645 -1.881 -12.520 1.00 56.06 85 LEU A C 1
ATOM 637 O O . LEU A 1 85 ? -11.776 -2.755 -11.625 1.00 56.06 85 LEU A O 1
#

Sequence (85 aa):
PLGIALLEKDQVIGEYITNLKKNHSIRIMPAIQTLMADCERSPAELTKIVVAKGPGSYTGVRIGVTIAKTLPWSLHIPLVGVSSL

pLDDT: mean 81.27, std 7.06, range [56.06, 89.44]

Nearest PDB structures (foldseek):
  4y0w-assembly1_B-2  TM=9.414E-01  e=6.998E-06  Pseudomonas aeruginosa PAO579
  2gel-assembly1_A  TM=9.281E-01  e=7.495E-06  Salmonella enterica subsp. enterica serovar Typhimurium str. LT2
  5br9-assembly3_E  TM=9.482E-01  e=1.490E-05  Pseudomonas aeruginosa PAO1
  6z81-assembly2_D  TM=9.324E-01  e=1.391E-05  Escherichia coli
  4y0w-assembly1_C-2  TM=9.451E-01  e=2.250E-05  Pseudomonas aeruginosa PAO579

Secondary structure (DSSP, 8-state):
-EEEEEEETTEEEEEEEE--SS-HHHHHHHHHHHHHHHTT--GGG---EEEEEESS-HHHHHHHHHHHHHHHHHHT--EEEEE--

Solvent-accessible surface area (backbone atoms only — not comparable to full-atom values): 5209 Å² total; per-residue (Å²): 111,50,74,49,73,45,73,54,98,93,38,76,74,43,74,49,76,42,74,64,92,67,64,64,79,74,46,49,61,58,50,51,52,49,53,31,55,77,60,74,49,58,82,84,72,56,71,62,47,80,38,57,71,26,81,69,57,70,69,57,33,53,47,49,49,50,53,54,49,56,53,30,64,77,66,76,29,56,67,44,77,38,64,66,112

InterPro domains:
  IPR000905 Gcp-like domain [PF00814] (14-85)
  IPR000905 Gcp-like domain [PTHR11735] (21-84)
  IPR017861 Kae1/TsaD family [PR00789] (49-69)
  IPR017861 Kae1/TsaD family [PR00789] (70-85)
  IPR022496 tRNA threonylcarbamoyl adenosine modification protein TsaB [TIGR03725] (2-85)
  IPR043129 ATPase, nucleotide binding domain [SSF53067] (3-85)

Mean predicted aligned error: 5.79 Å

Radius of gyration: 12.38 Å; Cα contacts (8 Å, |Δi|>4): 108; chains: 1; bounding box: 28×24×29 Å

Foldseek 3Di:
DDKDFDDDPRDTLDMDDDPDPDDCLPVVVVVVVVRCVVSVHDLLPDQEAEFECDPDDPVNNVSRVVCLVVSCVVNVHYYHYDHPD

Organism: Alkalihalophilus pseudofirmus (NCBI:txid79885)